Protein AF-A0A4Q1RHP2-F1 (afdb_monomer)

Radius of gyration: 22.69 Å; Cα contacts (8 Å, |Δi|>4): 56; chains: 1; bounding box: 50×19×57 Å

Solvent-accessible surface area (backbone atoms only — not comparable to full-atom values): 6072 Å² total; per-residue (Å²): 100,78,65,62,54,45,26,60,57,38,40,76,82,43,53,60,67,57,14,41,53,50,42,53,49,52,30,46,74,71,66,47,62,34,75,58,47,74,75,36,45,70,58,55,48,48,51,51,55,50,54,52,48,52,51,51,48,54,49,49,55,51,53,49,53,51,50,52,52,50,48,52,51,52,52,54,40,48,75,73,68,51,51,72,67,56,48,26,67,75,67,76,46,61,65,65,61,52,49,52,48,54,52,54,59,62,72,76,108

Organism: NCBI:txid2509240

Nearest PDB structures (foldseek):
  4zms-assembly1_B  TM=9.153E-01  e=8.165E-01  Streptococcus pneumoniae R6
  4ldz-assembly1_B  TM=9.371E-01  e=1.310E+00  Bacillus subtilis subsp. subtilis str. 168
  2zzg-assembly1_A  TM=3.433E-01  e=2.231E+00  Pyrococcus horikoshii
  2zzg-assembly2_B  TM=3.790E-01  e=8.192E+00  Pyrococcus horikoshii

Foldseek 3Di:
DQLVVQLVVVVVPDPSLVSNVVSLVVCCVVVHCVVVCVVCVVVSSVVSVVVVVVVVVVVVVVVVVVLVVLLVLLVVCVVVVDDLVRSCVVVVHDSVSSVVSVVVVVVVD

Secondary structure (DSSP, 8-state):
-HHHHHHHHHTTTS-HHHHHHHHHHHHHHTTSSHHHHHHHHHHHHHHHHHHHHHHHHHHHHHHHHHHHHHHHHHHHHHHTT--HHHHHHHHT--HHHHHHHHHHHHHT-

pLDDT: mean 86.55, std 6.86, range [53.62, 94.0]

Structure (mmCIF, N/CA/C/O backbone):
data_AF-A0A4Q1RHP2-F1
#
_entry.id   AF-A0A4Q1RHP2-F1
#
loop_
_atom_site.group_PDB
_atom_site.id
_atom_site.type_symbol
_atom_site.label_atom_id
_atom_site.label_alt_id
_atom_site.label_comp_id
_atom_site.label_asym_id
_atom_sit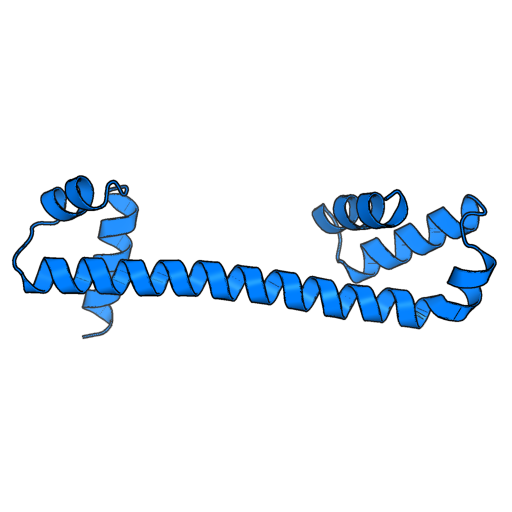e.label_entity_id
_atom_site.label_seq_id
_atom_site.pdbx_PDB_ins_code
_atom_site.Cartn_x
_atom_site.Cartn_y
_atom_site.Cartn_z
_atom_site.occupancy
_atom_site.B_iso_or_equiv
_atom_site.auth_seq_id
_atom_site.auth_comp_id
_atom_site.auth_asym_id
_atom_site.auth_atom_id
_atom_site.pdbx_PDB_model_num
ATOM 1 N N . MET A 1 1 ? -19.662 -3.835 5.621 1.00 60.66 1 MET A N 1
ATOM 2 C CA . MET A 1 1 ? -19.964 -4.257 7.016 1.00 60.66 1 MET A CA 1
ATOM 3 C C . MET A 1 1 ? -19.697 -3.029 7.874 1.00 60.66 1 MET A C 1
ATOM 5 O O . MET A 1 1 ? -18.587 -2.531 7.773 1.00 60.66 1 MET A O 1
ATOM 9 N N . ILE A 1 2 ? -20.656 -2.520 8.665 1.00 81.62 2 ILE A N 1
ATOM 10 C CA . ILE A 1 2 ? -20.576 -1.170 9.285 1.00 81.62 2 ILE A CA 1
ATOM 11 C C . ILE A 1 2 ? -19.223 -0.899 9.971 1.00 81.62 2 ILE A C 1
ATOM 13 O O . ILE A 1 2 ? -18.644 0.163 9.772 1.00 81.62 2 ILE A O 1
ATOM 17 N N . PHE A 1 3 ? -18.684 -1.878 10.704 1.00 85.06 3 PHE A N 1
ATOM 18 C CA . PHE A 1 3 ? -17.378 -1.767 11.359 1.00 85.06 3 PHE A CA 1
ATOM 19 C C . PHE A 1 3 ? -16.215 -1.654 10.355 1.00 85.06 3 PHE A C 1
ATOM 21 O O . PHE A 1 3 ? -15.455 -0.693 10.393 1.00 85.06 3 PHE A O 1
ATOM 28 N N . VAL A 1 4 ? -16.104 -2.601 9.416 1.00 84.25 4 VAL A N 1
ATOM 29 C CA . VAL A 1 4 ? -15.049 -2.622 8.381 1.00 84.25 4 VAL A CA 1
ATOM 30 C C . VAL A 1 4 ? -15.080 -1.346 7.537 1.00 84.25 4 VAL A C 1
ATOM 32 O O . VAL A 1 4 ? -14.036 -0.777 7.227 1.00 84.25 4 VAL A O 1
ATOM 35 N N . ASP A 1 5 ? -16.277 -0.874 7.187 1.00 88.62 5 ASP A N 1
ATOM 36 C CA . ASP A 1 5 ? -16.456 0.306 6.342 1.00 88.62 5 ASP A CA 1
ATOM 37 C C . ASP A 1 5 ? -16.031 1.588 7.086 1.00 88.62 5 ASP A C 1
ATOM 39 O O . ASP A 1 5 ? -15.402 2.463 6.485 1.00 88.62 5 ASP A O 1
ATOM 43 N N . LYS A 1 6 ? -16.306 1.683 8.398 1.00 91.06 6 LYS A N 1
ATOM 44 C CA . LYS A 1 6 ? -15.824 2.773 9.266 1.00 91.06 6 LYS A CA 1
ATOM 45 C C . LYS A 1 6 ? -14.297 2.737 9.419 1.00 91.06 6 LYS A C 1
ATOM 47 O O . LYS A 1 6 ? -13.657 3.761 9.186 1.00 91.06 6 LYS A O 1
ATOM 52 N N . VAL A 1 7 ? -13.705 1.568 9.697 1.00 89.8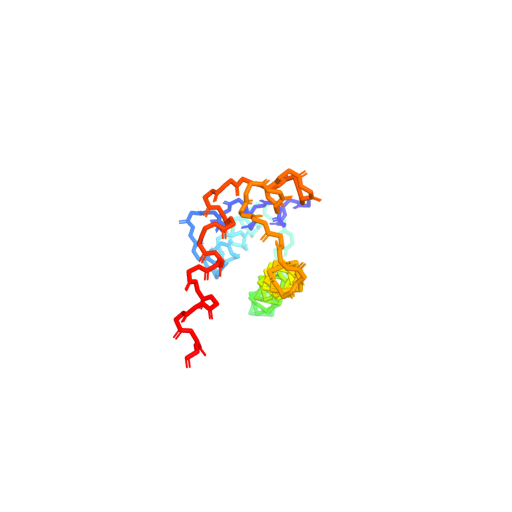8 7 VAL A N 1
ATOM 53 C CA . VAL A 1 7 ? -12.239 1.414 9.804 1.00 89.88 7 VAL A CA 1
ATOM 54 C C . VAL A 1 7 ? -11.548 1.845 8.512 1.00 89.88 7 VAL A C 1
ATOM 56 O O . VAL A 1 7 ? -10.618 2.645 8.564 1.00 89.88 7 VAL A O 1
ATOM 59 N N . ARG A 1 8 ? -12.036 1.385 7.351 1.00 87.56 8 ARG A N 1
ATOM 60 C CA . ARG A 1 8 ? -11.483 1.750 6.035 1.00 87.56 8 ARG A CA 1
ATOM 61 C C . ARG A 1 8 ? -11.589 3.236 5.727 1.00 87.56 8 ARG A C 1
ATOM 63 O O . ARG A 1 8 ? -10.702 3.781 5.081 1.00 87.56 8 ARG A O 1
ATOM 70 N N . ARG A 1 9 ? -12.684 3.881 6.144 1.00 91.62 9 ARG A N 1
ATOM 71 C CA . ARG A 1 9 ? -12.878 5.323 5.959 1.00 91.62 9 ARG A CA 1
ATOM 72 C C . ARG A 1 9 ? -11.911 6.115 6.831 1.00 91.62 9 ARG A C 1
ATOM 74 O O . ARG A 1 9 ? -11.251 7.014 6.329 1.00 91.62 9 ARG A O 1
ATOM 81 N N . TYR A 1 10 ? -11.812 5.778 8.114 1.00 94.00 10 TYR A N 1
ATOM 82 C CA . TYR A 1 10 ? -10.933 6.492 9.036 1.00 94.00 10 TYR A CA 1
ATOM 83 C C . TYR A 1 10 ? -9.453 6.254 8.719 1.00 94.00 10 TYR A C 1
ATOM 85 O O . TYR A 1 10 ? -8.665 7.187 8.809 1.00 94.00 10 TYR A O 1
ATOM 93 N N . SER A 1 11 ? -9.063 5.070 8.240 1.00 90.31 11 SER A N 1
ATOM 94 C CA . SER A 1 11 ? -7.668 4.798 7.864 1.00 90.31 11 SER A CA 1
ATOM 95 C C . SER A 1 11 ? -7.162 5.596 6.652 1.00 90.31 11 SER A C 1
ATOM 97 O O . SER A 1 11 ? -5.968 5.551 6.368 1.00 90.31 11 SER A O 1
ATOM 99 N N . GLN A 1 12 ? -8.033 6.329 5.941 1.00 89.31 12 GLN A N 1
ATOM 100 C CA . GLN A 1 12 ? -7.617 7.264 4.885 1.00 89.31 12 GLN A CA 1
ATOM 101 C C . GLN A 1 12 ? -6.996 8.554 5.444 1.00 89.31 12 GLN A C 1
ATOM 103 O O . GLN A 1 12 ? -6.199 9.190 4.763 1.00 89.31 12 GLN A O 1
ATOM 108 N N . GLU A 1 13 ? -7.370 8.952 6.664 1.00 91.38 13 GLU A N 1
ATOM 109 C CA . GLU A 1 13 ? -7.002 10.250 7.257 1.00 91.38 13 GLU A CA 1
ATOM 110 C C . GLU A 1 13 ? -6.161 10.112 8.536 1.00 91.38 13 GLU A C 1
ATOM 112 O O . GLU A 1 13 ? -5.480 11.053 8.938 1.00 91.38 13 GLU A O 1
ATOM 117 N N . GLN A 1 14 ? -6.194 8.945 9.183 1.00 91.81 14 GLN A N 1
ATOM 118 C CA . GLN A 1 14 ? -5.490 8.658 10.436 1.00 91.81 14 GLN A CA 1
ATOM 119 C C . GLN A 1 14 ? -4.835 7.274 10.402 1.00 91.81 14 GLN A C 1
ATOM 121 O O . GLN A 1 14 ? -5.045 6.485 9.478 1.00 91.81 14 GLN A O 1
ATOM 126 N N . THR A 1 15 ? -4.016 6.968 11.414 1.00 89.38 15 THR A N 1
ATOM 127 C CA . THR A 1 15 ? -3.374 5.653 11.506 1.00 89.38 15 THR A CA 1
ATOM 128 C C . THR A 1 15 ? -4.425 4.548 11.618 1.00 89.38 15 THR A C 1
ATOM 130 O O . THR A 1 15 ? -5.539 4.765 12.100 1.00 89.38 15 THR A O 1
ATOM 133 N N . LEU A 1 16 ? -4.080 3.337 11.177 1.00 88.50 16 LEU A N 1
ATOM 134 C CA . LEU A 1 16 ? -4.984 2.195 11.295 1.00 88.50 16 LEU A CA 1
ATOM 135 C C . LEU A 1 16 ? -5.345 1.902 12.758 1.00 88.50 16 LEU A C 1
ATOM 137 O O . LEU A 1 16 ? -6.489 1.567 13.049 1.00 88.50 16 LEU A O 1
ATOM 141 N N . GLU A 1 17 ? -4.391 2.057 13.675 1.00 89.25 17 GLU A N 1
ATOM 142 C CA . GLU A 1 17 ? -4.628 1.868 15.105 1.00 89.25 17 GLU A CA 1
ATOM 143 C C . GLU A 1 17 ? -5.672 2.865 15.626 1.00 89.25 17 GLU A C 1
ATOM 145 O O . GLU A 1 17 ? -6.651 2.457 16.257 1.00 89.25 17 GLU A O 1
ATOM 150 N N . ASP A 1 18 ? -5.542 4.144 15.262 1.00 93.06 18 ASP A N 1
ATOM 151 C CA . ASP A 1 18 ? -6.520 5.177 15.614 1.00 93.06 18 ASP A CA 1
ATOM 152 C C . ASP A 1 18 ? -7.877 4.923 14.944 1.00 93.06 18 ASP A C 1
ATOM 154 O O . ASP A 1 18 ? -8.928 5.114 15.556 1.00 93.06 18 ASP A O 1
ATOM 158 N N . ALA A 1 19 ? -7.888 4.475 13.683 1.00 93.38 19 ALA A N 1
ATOM 159 C CA . ALA A 1 19 ? -9.097 4.131 12.926 1.00 93.38 19 ALA A CA 1
ATOM 160 C C . ALA A 1 19 ? -9.889 3.001 13.579 1.00 93.38 19 ALA A C 1
ATOM 162 O O . ALA A 1 19 ? -11.110 3.108 13.750 1.00 93.38 19 ALA A O 1
ATOM 163 N N . VAL A 1 20 ? -9.200 1.941 13.995 1.00 91.88 20 VAL A N 1
ATOM 164 C CA . VAL A 1 20 ? -9.815 0.824 14.710 1.00 91.88 20 VAL A CA 1
ATOM 165 C C . VAL A 1 20 ? -10.256 1.270 16.101 1.00 91.88 20 VAL A C 1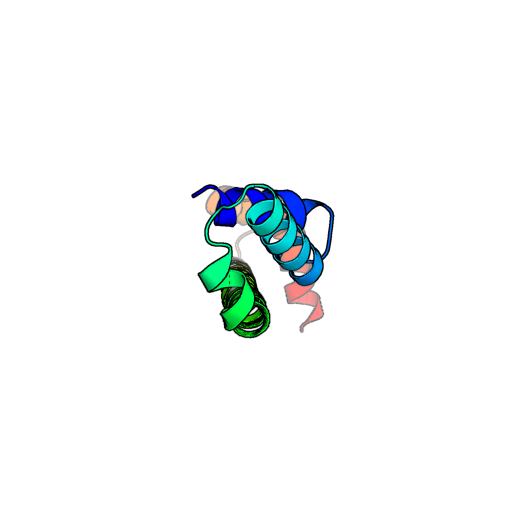
ATOM 167 O O . VAL A 1 20 ? -11.397 1.014 16.482 1.00 91.88 20 VAL A O 1
ATOM 170 N N . GLY A 1 21 ? 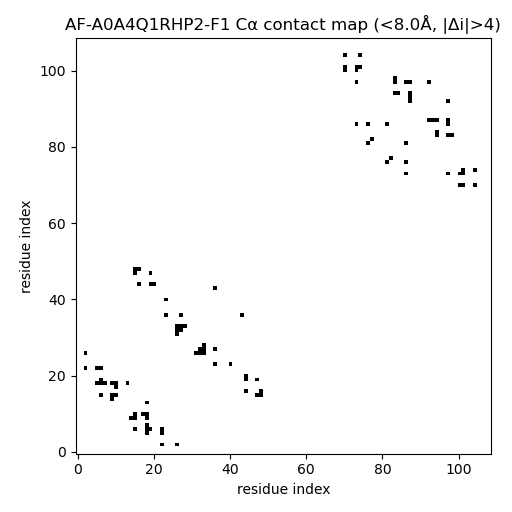-9.413 1.999 16.837 1.00 92.31 21 GLY A N 1
ATOM 171 C CA . GLY A 1 21 ? -9.735 2.514 18.169 1.00 92.31 21 GLY A CA 1
ATOM 172 C C . GLY A 1 21 ? -10.985 3.396 18.184 1.00 92.31 21 GLY A C 1
ATOM 173 O O . GLY A 1 21 ? -11.881 3.178 19.002 1.00 92.31 21 GLY A O 1
ATOM 174 N N . ARG A 1 22 ? -11.082 4.330 17.233 1.00 93.88 22 ARG A N 1
ATOM 175 C CA . ARG A 1 22 ? -12.253 5.194 17.042 1.00 93.88 22 ARG A CA 1
ATOM 176 C C . ARG A 1 22 ? -13.499 4.394 16.680 1.00 93.88 22 ARG A C 1
ATOM 178 O O . ARG A 1 22 ? -14.548 4.606 17.277 1.00 93.88 22 ARG A O 1
ATOM 185 N N . THR A 1 23 ? -13.388 3.448 15.747 1.00 92.94 23 THR A N 1
ATOM 186 C CA . THR A 1 23 ? -14.535 2.622 15.335 1.00 92.94 23 THR A CA 1
ATOM 187 C C . THR A 1 23 ? -15.064 1.782 16.497 1.00 92.94 23 THR A C 1
ATOM 189 O O . THR A 1 23 ? -16.274 1.691 16.686 1.00 92.94 23 THR A O 1
ATOM 192 N N . ILE A 1 24 ? -14.175 1.210 17.316 1.00 91.88 24 ILE A N 1
ATOM 193 C CA . ILE A 1 24 ? -14.557 0.472 18.527 1.00 91.88 24 ILE A CA 1
ATOM 194 C C . ILE A 1 24 ? -15.338 1.373 19.484 1.00 91.88 24 ILE A C 1
ATOM 196 O O . ILE A 1 24 ? -16.354 0.940 20.023 1.00 91.88 24 ILE A O 1
ATOM 200 N N . GLN A 1 25 ? -14.875 2.606 19.691 1.00 92.50 25 GLN A N 1
ATOM 201 C CA . GLN A 1 25 ? -15.539 3.545 20.585 1.00 92.50 25 GLN A CA 1
ATOM 202 C C . GLN A 1 25 ? -16.930 3.939 20.077 1.00 92.50 25 GLN A C 1
ATOM 204 O O . GLN A 1 25 ? -17.896 3.812 20.824 1.00 92.50 25 GLN A O 1
ATOM 209 N N . GLU A 1 26 ? -17.055 4.311 18.803 1.00 92.62 26 GLU A N 1
ATOM 210 C CA . GLU A 1 26 ? -18.352 4.641 18.200 1.00 92.62 26 GLU A CA 1
ATOM 211 C C . GLU A 1 26 ? -19.323 3.451 18.259 1.00 92.62 26 GLU A C 1
ATOM 213 O O . GLU A 1 26 ? -20.491 3.624 18.589 1.00 92.62 26 GLU A O 1
ATOM 218 N N . CYS A 1 27 ? -18.853 2.222 18.015 1.00 90.62 27 CYS A N 1
ATOM 219 C CA . CYS A 1 27 ? -19.701 1.035 18.140 1.00 90.62 27 CYS A CA 1
ATOM 220 C C . CYS A 1 27 ? -20.160 0.781 19.584 1.00 90.62 27 CYS A C 1
ATOM 222 O O . CYS A 1 27 ? -21.300 0.378 19.785 1.00 90.62 27 CYS A O 1
ATOM 224 N N . MET A 1 28 ? -19.318 1.041 20.591 1.00 87.69 28 MET A N 1
ATOM 225 C CA . MET A 1 28 ? -19.735 0.954 21.998 1.00 87.69 28 MET A CA 1
ATOM 226 C C . MET A 1 28 ? -20.771 2.024 22.367 1.00 87.69 28 MET A C 1
ATOM 228 O O . MET A 1 28 ? -21.668 1.747 23.159 1.00 87.69 28 MET A O 1
ATOM 232 N N . GLU A 1 29 ? -20.641 3.235 21.823 1.00 90.81 29 GLU A N 1
ATOM 233 C CA . GLU A 1 29 ? -21.576 4.347 22.049 1.00 90.81 29 GLU A CA 1
ATOM 234 C C . GLU A 1 29 ? -22.933 4.108 21.365 1.00 90.81 29 GLU A C 1
ATOM 236 O O . GLU A 1 29 ? -23.973 4.463 21.914 1.00 90.81 29 GLU A O 1
ATOM 241 N N . GLU A 1 30 ? -22.932 3.447 20.204 1.00 89.88 30 GLU A N 1
ATOM 242 C CA . GLU A 1 30 ? -24.128 3.049 19.441 1.00 89.88 30 GLU A CA 1
ATOM 243 C C . GLU A 1 30 ? -24.802 1.761 19.976 1.00 89.88 30 GLU A C 1
ATOM 245 O O . GLU A 1 30 ? -25.771 1.279 19.393 1.00 89.88 30 GLU A O 1
ATOM 250 N N . ASP A 1 31 ? -24.290 1.192 21.070 1.00 86.75 31 ASP A N 1
ATOM 251 C CA . ASP A 1 31 ? -24.652 -0.117 21.634 1.00 86.75 31 ASP A CA 1
ATOM 252 C C . ASP A 1 31 ? -24.557 -1.304 20.646 1.00 86.75 31 ASP A C 1
ATOM 254 O O . ASP A 1 31 ? -25.290 -2.295 20.705 1.00 86.75 31 ASP A O 1
ATOM 258 N N . VAL A 1 32 ? -23.615 -1.220 19.705 1.00 83.69 32 VAL A N 1
ATOM 259 C CA . VAL A 1 32 ? -23.345 -2.238 18.688 1.00 83.69 32 VAL A CA 1
ATOM 260 C C . VAL A 1 32 ? -22.163 -3.094 19.127 1.00 83.69 32 VAL A C 1
ATOM 262 O O . VAL A 1 32 ? -21.023 -2.641 19.191 1.00 83.69 32 VAL A O 1
ATOM 265 N N . MET A 1 33 ? -22.414 -4.382 19.381 1.00 82.19 33 MET A N 1
ATOM 266 C CA . MET A 1 33 ? -21.380 -5.350 19.787 1.00 82.19 33 MET A CA 1
ATOM 267 C C . MET A 1 33 ? -20.636 -4.958 21.081 1.00 82.19 33 MET A C 1
ATOM 269 O O . MET A 1 33 ? -19.534 -5.449 21.333 1.00 82.19 33 MET A O 1
ATOM 273 N N . THR A 1 34 ? -21.235 -4.113 21.924 1.00 84.56 34 THR A N 1
ATOM 274 C CA . THR A 1 34 ? -20.624 -3.521 23.124 1.00 84.56 34 THR A CA 1
ATOM 275 C C . THR A 1 34 ? -19.964 -4.551 24.036 1.00 84.56 34 THR A C 1
ATOM 277 O O . THR A 1 34 ? -18.795 -4.407 24.395 1.00 84.56 34 THR A O 1
ATOM 280 N N . ASP A 1 35 ? -20.678 -5.621 24.392 1.00 88.50 35 ASP A N 1
ATOM 281 C CA . ASP A 1 35 ? -20.161 -6.653 25.299 1.00 88.50 35 ASP A CA 1
ATOM 282 C C . ASP A 1 35 ? -18.992 -7.438 24.699 1.00 88.50 35 ASP A C 1
ATOM 284 O O . ASP A 1 35 ? -18.044 -7.791 25.406 1.00 88.50 35 ASP A O 1
ATOM 288 N N . PHE A 1 36 ? -19.032 -7.680 23.387 1.00 88.12 36 PHE A N 1
ATOM 289 C CA . PHE A 1 36 ? -17.942 -8.322 22.662 1.00 88.12 36 PHE A CA 1
ATOM 290 C C . PHE A 1 36 ? -16.712 -7.410 22.615 1.00 88.12 36 PHE A C 1
ATOM 292 O O . PHE A 1 36 ? -15.611 -7.842 22.959 1.00 88.12 36 PHE A O 1
ATOM 299 N N . LEU A 1 37 ? -16.896 -6.142 22.246 1.00 87.38 37 LEU A N 1
ATOM 300 C CA . LEU A 1 37 ? -15.811 -5.173 22.111 1.00 87.38 37 LEU A CA 1
ATOM 301 C C . LEU A 1 37 ? -15.174 -4.833 23.463 1.00 87.38 37 LEU A C 1
ATOM 303 O O . LEU A 1 37 ? -13.958 -4.676 23.536 1.00 87.38 37 LEU A O 1
ATOM 307 N N . LYS A 1 38 ? -15.950 -4.787 24.553 1.00 87.12 38 LYS A N 1
ATOM 308 C CA . LYS A 1 38 ? -15.419 -4.569 25.911 1.00 87.12 38 LYS A CA 1
ATOM 309 C C . LYS A 1 38 ? -14.444 -5.665 26.331 1.00 87.12 38 LYS A C 1
ATOM 311 O O . LYS A 1 38 ? -13.447 -5.375 26.982 1.00 87.12 38 LYS A O 1
ATOM 316 N N . ARG A 1 39 ? -14.728 -6.915 25.958 1.00 91.00 39 ARG A N 1
ATOM 317 C CA . ARG A 1 39 ? -13.904 -8.079 26.320 1.00 91.00 39 ARG A CA 1
ATOM 318 C C . ARG A 1 39 ? -12.730 -8.286 25.368 1.00 91.00 39 ARG A C 1
ATOM 320 O O . ARG A 1 39 ? -11.679 -8.735 25.806 1.00 91.00 39 ARG A O 1
ATOM 327 N N . ASN A 1 40 ? -12.904 -7.942 24.092 1.00 89.19 40 ASN A N 1
ATOM 328 C CA . ASN A 1 40 ? -11.969 -8.308 23.026 1.00 89.19 40 ASN A CA 1
ATOM 329 C C . ASN A 1 40 ? -11.270 -7.112 22.362 1.00 89.19 40 ASN A C 1
ATOM 331 O O . ASN A 1 40 ? -10.637 -7.298 21.330 1.00 89.19 40 ASN A O 1
ATOM 335 N N . ARG A 1 41 ? -11.343 -5.892 22.919 1.00 87.19 41 ARG A N 1
ATOM 336 C CA . ARG A 1 41 ? -10.761 -4.676 22.308 1.00 87.19 41 ARG A CA 1
ATOM 337 C C . ARG A 1 41 ? -9.320 -4.868 21.834 1.00 87.19 41 ARG A C 1
ATOM 339 O O . ARG A 1 41 ? -9.017 -4.542 20.693 1.00 87.1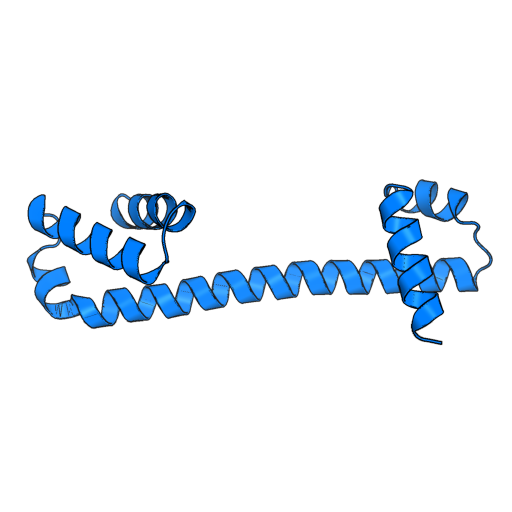9 41 ARG A O 1
ATOM 346 N N . ALA A 1 42 ? -8.450 -5.380 22.704 1.00 87.69 42 ALA A N 1
ATOM 347 C CA . ALA A 1 42 ? -7.037 -5.571 22.378 1.00 87.69 42 ALA A CA 1
ATOM 348 C C . ALA A 1 42 ? -6.846 -6.562 21.220 1.00 87.69 42 ALA A C 1
ATOM 350 O O . ALA A 1 42 ? -6.039 -6.314 20.330 1.00 87.69 42 ALA A O 1
ATOM 351 N N . GLU A 1 43 ? -7.631 -7.641 21.202 1.00 89.00 43 GLU A N 1
ATOM 352 C CA . GLU A 1 43 ? -7.573 -8.649 20.144 1.00 89.00 43 GLU A CA 1
ATOM 353 C C . GLU A 1 43 ? -8.098 -8.099 18.815 1.00 89.00 43 GLU A C 1
ATOM 355 O O . GLU A 1 43 ? -7.473 -8.305 17.783 1.00 89.00 43 GLU A O 1
ATOM 360 N N . VAL A 1 44 ? -9.185 -7.321 18.837 1.00 86.50 44 VAL A N 1
ATOM 361 C CA . VAL A 1 44 ? -9.733 -6.665 17.638 1.00 86.50 44 VAL A CA 1
ATOM 362 C C . VAL A 1 44 ? -8.724 -5.674 17.054 1.00 86.50 44 VAL A C 1
ATOM 364 O O . VAL A 1 44 ? -8.484 -5.694 15.851 1.00 86.50 44 VAL A O 1
ATOM 367 N N . VAL A 1 45 ? -8.093 -4.839 17.887 1.00 86.88 45 VAL A N 1
ATOM 368 C CA . VAL A 1 45 ? -7.046 -3.905 17.433 1.00 86.88 45 VAL A CA 1
ATOM 369 C C . VAL A 1 45 ? -5.871 -4.666 16.822 1.00 86.88 45 VAL A C 1
ATOM 371 O O . VAL A 1 45 ? -5.462 -4.367 15.702 1.00 86.88 45 VAL A O 1
ATOM 374 N N . LYS A 1 46 ? -5.363 -5.684 17.521 1.00 87.94 46 LYS A N 1
ATOM 375 C CA . LYS A 1 46 ? -4.237 -6.498 17.058 1.00 87.94 46 LYS A CA 1
ATOM 376 C C . LYS A 1 46 ? -4.542 -7.207 15.738 1.00 87.94 46 LYS A C 1
ATOM 378 O O . LYS A 1 46 ? -3.731 -7.135 14.822 1.00 87.94 46 LYS A O 1
ATOM 383 N N . MET A 1 47 ? -5.703 -7.852 15.639 1.00 87.94 47 MET A N 1
ATOM 384 C CA . MET A 1 47 ? -6.153 -8.554 14.437 1.00 87.94 47 MET A CA 1
ATOM 385 C C . MET A 1 47 ? -6.149 -7.616 13.229 1.00 87.94 47 MET A C 1
ATOM 387 O O . MET A 1 47 ? -5.527 -7.936 12.223 1.00 87.94 47 MET A O 1
ATOM 391 N N . TYR A 1 48 ? -6.750 -6.428 13.346 1.00 84.75 48 TYR A N 1
ATOM 392 C CA . TYR A 1 48 ? -6.766 -5.465 12.241 1.00 84.75 48 TYR A CA 1
ATOM 393 C C . TYR A 1 48 ? -5.371 -4.951 11.881 1.00 84.75 48 TYR A C 1
ATOM 395 O O . TYR A 1 48 ? -5.068 -4.828 10.697 1.00 84.75 48 TYR A O 1
ATOM 403 N N . LEU A 1 49 ? -4.512 -4.668 12.867 1.00 84.81 49 LEU A N 1
ATOM 404 C CA . LEU A 1 49 ? -3.136 -4.235 12.598 1.00 84.81 49 LEU A CA 1
ATOM 405 C C . LEU A 1 49 ? -2.345 -5.300 11.830 1.00 84.81 49 LEU A C 1
ATOM 407 O O . LEU A 1 49 ? -1.607 -4.961 10.906 1.00 84.81 49 LEU A O 1
ATOM 411 N N . SER A 1 50 ? -2.525 -6.574 12.180 1.00 84.25 50 SER A N 1
ATOM 412 C CA . SER A 1 50 ? -1.906 -7.695 11.474 1.00 84.25 50 SER A CA 1
ATOM 413 C C . SER A 1 50 ? -2.487 -7.880 10.071 1.00 84.25 50 SER A C 1
ATOM 415 O O . SER A 1 50 ? -1.740 -7.830 9.099 1.00 84.25 50 SER A O 1
ATOM 417 N N . GLU A 1 51 ? -3.807 -8.023 9.941 1.00 81.19 51 GLU A N 1
ATOM 418 C CA . GLU A 1 51 ? -4.465 -8.308 8.657 1.00 81.19 51 GLU A CA 1
ATOM 419 C C . GLU A 1 51 ? -4.246 -7.198 7.625 1.00 81.19 51 GLU A C 1
ATOM 421 O O . GLU A 1 51 ? -3.949 -7.472 6.461 1.00 81.19 51 GLU A O 1
ATOM 426 N N . TYR A 1 52 ? -4.350 -5.937 8.042 1.00 77.25 52 TYR A N 1
ATOM 427 C CA . TYR A 1 52 ? -4.142 -4.800 7.148 1.00 77.25 52 TYR A CA 1
ATOM 428 C C . TYR A 1 52 ? -2.660 -4.612 6.805 1.00 77.25 52 TYR A C 1
ATOM 430 O O . TYR A 1 52 ? -2.328 -4.206 5.692 1.00 77.25 52 TYR A O 1
ATOM 438 N N . GLY A 1 53 ? -1.755 -4.925 7.740 1.00 78.12 53 GLY A N 1
ATOM 439 C CA . GLY A 1 53 ? -0.320 -4.978 7.467 1.00 78.12 53 GLY A CA 1
ATOM 440 C C . GLY A 1 53 ? 0.008 -6.021 6.399 1.00 78.12 53 GLY A C 1
ATOM 441 O O . GLY A 1 53 ? 0.704 -5.717 5.433 1.00 78.12 53 GLY A O 1
ATOM 442 N N . GLU A 1 54 ? -0.559 -7.221 6.516 1.00 78.31 54 GLU A N 1
ATOM 443 C CA . GLU A 1 54 ? -0.421 -8.294 5.525 1.00 78.31 54 GLU A CA 1
ATOM 444 C C . GLU A 1 54 ? -1.077 -7.953 4.180 1.00 78.31 54 GLU A C 1
ATOM 446 O O . GLU A 1 54 ? -0.559 -8.311 3.124 1.00 78.31 54 GLU A O 1
ATOM 451 N N . GLU A 1 55 ? -2.232 -7.286 4.174 1.00 78.69 55 GLU A N 1
ATOM 452 C CA . GLU A 1 55 ? -2.866 -6.807 2.941 1.00 78.69 55 GLU A CA 1
ATOM 453 C C . GLU A 1 55 ? -1.980 -5.781 2.225 1.00 78.69 55 GLU A C 1
ATOM 455 O O . GLU A 1 55 ? -1.742 -5.922 1.023 1.00 78.69 55 GLU A O 1
ATOM 460 N N . ARG A 1 56 ? -1.410 -4.829 2.972 1.00 76.12 56 ARG A N 1
ATOM 461 C CA . ARG A 1 56 ? -0.477 -3.830 2.439 1.00 76.12 56 ARG A CA 1
ATOM 462 C C . ARG A 1 56 ? 0.816 -4.459 1.926 1.00 76.12 56 ARG A C 1
ATOM 464 O O . ARG A 1 56 ? 1.284 -4.079 0.858 1.00 76.12 56 ARG A O 1
ATOM 471 N N . GLN A 1 57 ? 1.365 -5.440 2.643 1.00 72.50 57 GLN A N 1
ATOM 472 C CA . GLN A 1 57 ? 2.541 -6.182 2.186 1.00 72.50 57 GLN A CA 1
ATOM 473 C C . GLN A 1 57 ? 2.236 -6.941 0.889 1.00 72.50 57 GLN A C 1
ATOM 475 O O . GLN A 1 57 ? 2.981 -6.828 -0.072 1.00 72.50 57 GLN A O 1
ATOM 480 N N . ARG A 1 58 ? 1.090 -7.628 0.802 1.00 78.44 58 ARG A N 1
ATOM 481 C CA . ARG A 1 58 ? 0.670 -8.322 -0.429 1.00 78.44 58 ARG A CA 1
ATOM 482 C C . ARG A 1 58 ? 0.421 -7.381 -1.603 1.00 78.44 58 ARG A C 1
ATOM 484 O O . ARG A 1 58 ? 0.500 -7.805 -2.752 1.00 78.44 58 ARG A O 1
ATOM 491 N N . GLU A 1 59 ? -0.002 -6.147 -1.355 1.00 78.31 59 GLU A N 1
ATOM 492 C CA . GLU A 1 59 ? -0.107 -5.127 -2.399 1.00 78.31 59 GLU A CA 1
ATOM 493 C C 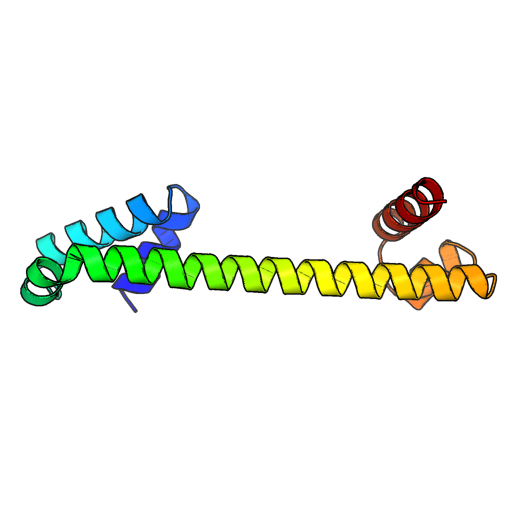. GLU A 1 59 ? 1.280 -4.684 -2.867 1.00 78.31 59 GLU A C 1
ATOM 495 O O . GLU A 1 59 ? 1.532 -4.696 -4.069 1.00 78.31 59 GLU A O 1
ATOM 500 N N . PHE A 1 60 ? 2.193 -4.414 -1.931 1.00 74.25 60 PHE A N 1
ATOM 501 C CA . PHE A 1 60 ? 3.584 -4.089 -2.240 1.00 74.25 60 PHE A CA 1
ATOM 502 C C . PHE A 1 60 ? 4.264 -5.198 -3.052 1.00 74.25 60 PHE A C 1
ATOM 504 O O . PHE A 1 60 ? 4.754 -4.924 -4.141 1.00 74.25 60 PHE A O 1
ATOM 511 N N . ASP A 1 61 ? 4.187 -6.452 -2.600 1.00 79.75 61 ASP A N 1
ATOM 512 C CA . ASP A 1 61 ? 4.771 -7.608 -3.294 1.00 79.75 61 ASP A CA 1
ATOM 513 C C . ASP A 1 61 ? 4.184 -7.780 -4.710 1.00 79.75 61 ASP A C 1
ATOM 515 O O . ASP A 1 61 ? 4.871 -8.193 -5.646 1.00 79.75 61 ASP A O 1
ATOM 519 N N . ARG A 1 62 ? 2.892 -7.462 -4.895 1.00 82.31 62 ARG A N 1
ATOM 520 C CA . ARG A 1 62 ? 2.235 -7.514 -6.212 1.00 82.31 62 ARG A CA 1
ATOM 521 C C . ARG A 1 62 ? 2.734 -6.417 -7.144 1.00 82.31 62 ARG A C 1
ATOM 523 O O . ARG A 1 62 ? 2.938 -6.697 -8.324 1.00 82.31 62 ARG A O 1
ATOM 530 N N . GLU A 1 63 ? 2.890 -5.194 -6.652 1.00 81.31 63 GLU A N 1
ATOM 531 C CA . GLU A 1 63 ? 3.412 -4.082 -7.450 1.00 81.31 63 GLU A CA 1
ATOM 532 C C . GLU A 1 63 ? 4.903 -4.265 -7.759 1.00 81.31 63 GLU A C 1
ATOM 534 O O . GLU A 1 63 ? 5.310 -4.102 -8.910 1.00 81.31 63 GLU A O 1
ATOM 539 N N . GLU A 1 64 ? 5.698 -4.716 -6.787 1.00 80.31 64 GLU A N 1
ATOM 540 C CA . GLU A 1 64 ? 7.111 -5.054 -6.977 1.00 80.31 64 GLU A CA 1
ATOM 541 C C . GLU A 1 64 ? 7.272 -6.170 -8.018 1.00 80.31 64 GLU A C 1
ATOM 543 O O . GLU A 1 64 ? 7.994 -5.998 -8.999 1.00 80.31 64 GLU A O 1
ATOM 548 N N . GLY A 1 65 ? 6.505 -7.261 -7.912 1.00 84.12 65 GLY A N 1
ATOM 549 C CA . GLY A 1 65 ? 6.541 -8.345 -8.898 1.00 84.12 65 GLY A CA 1
ATOM 550 C C . GLY A 1 65 ? 6.128 -7.913 -10.313 1.00 84.12 65 GLY A C 1
ATOM 551 O O . GLY A 1 65 ? 6.674 -8.411 -11.302 1.00 84.12 65 GLY A O 1
ATOM 552 N N . LYS A 1 66 ? 5.195 -6.957 -10.450 1.00 85.19 66 LYS A N 1
ATOM 553 C CA . LYS A 1 66 ? 4.870 -6.351 -11.756 1.00 85.19 66 LYS A CA 1
ATOM 554 C C . LYS A 1 66 ? 6.042 -5.537 -12.298 1.00 85.19 66 LYS A C 1
ATOM 556 O O . LYS A 1 66 ? 6.341 -5.640 -13.490 1.00 85.19 66 LYS A O 1
ATOM 561 N N . MET A 1 67 ? 6.691 -4.742 -11.448 1.00 83.06 67 MET A N 1
ATOM 562 C CA . MET A 1 67 ? 7.856 -3.944 -11.828 1.00 83.06 67 MET A CA 1
ATOM 563 C C . MET A 1 67 ? 9.030 -4.826 -12.259 1.00 83.06 67 MET A C 1
ATOM 565 O O . MET A 1 67 ? 9.606 -4.582 -13.319 1.00 83.06 67 MET A O 1
ATOM 569 N N . GLU A 1 68 ? 9.338 -5.885 -11.510 1.00 86.75 68 GLU A N 1
ATOM 570 C CA . GLU A 1 68 ? 10.396 -6.840 -11.858 1.00 86.75 68 GLU A CA 1
ATOM 571 C C . GLU A 1 68 ? 10.136 -7.514 -13.211 1.00 86.75 68 GLU A C 1
ATOM 573 O O . GLU A 1 68 ? 11.029 -7.594 -14.061 1.00 86.75 68 GLU A O 1
ATOM 578 N N . LEU A 1 69 ? 8.898 -7.964 -13.449 1.00 88.75 69 LEU A N 1
ATOM 579 C CA . LEU A 1 69 ? 8.512 -8.563 -14.726 1.00 88.75 69 LEU A CA 1
ATOM 580 C C . LEU A 1 69 ? 8.691 -7.572 -15.881 1.00 88.75 69 LEU A C 1
ATOM 582 O O . LEU A 1 69 ? 9.203 -7.932 -16.947 1.00 88.75 69 LEU A O 1
ATOM 586 N N . LEU A 1 70 ? 8.278 -6.322 -15.675 1.00 89.50 70 LEU A N 1
ATOM 587 C CA . LEU A 1 70 ? 8.391 -5.278 -16.682 1.00 89.50 70 LEU A CA 1
ATOM 588 C C . LEU A 1 70 ? 9.858 -4.948 -16.996 1.00 89.50 70 LEU A C 1
ATOM 590 O O . LEU A 1 70 ? 10.240 -4.878 -18.169 1.00 89.50 70 LEU A O 1
ATOM 594 N N . GLU A 1 71 ? 10.699 -4.827 -15.970 1.00 90.19 71 GLU A N 1
ATOM 595 C CA . GLU A 1 71 ? 12.143 -4.650 -16.120 1.00 90.19 71 GLU A CA 1
ATOM 596 C C . GLU A 1 71 ? 12.767 -5.803 -16.916 1.00 90.19 71 GLU A C 1
ATOM 598 O O . GLU A 1 71 ? 13.547 -5.579 -17.851 1.00 90.19 71 GLU A O 1
ATOM 603 N N . GLU A 1 72 ? 12.399 -7.048 -16.606 1.00 91.44 72 GLU A N 1
ATOM 604 C CA . GLU A 1 72 ? 12.918 -8.223 -17.300 1.00 91.44 72 GLU A CA 1
ATOM 605 C C . GLU A 1 72 ? 12.519 -8.235 -18.787 1.00 91.44 72 GLU A C 1
ATOM 607 O O . GLU A 1 72 ? 13.348 -8.540 -19.657 1.00 91.44 72 GLU A O 1
ATOM 612 N N . LEU A 1 73 ? 11.275 -7.866 -19.105 1.00 91.50 73 LEU A N 1
ATOM 613 C CA . LEU A 1 73 ? 10.778 -7.763 -20.480 1.00 91.50 73 LEU A CA 1
ATOM 614 C C . LEU A 1 73 ? 11.516 -6.683 -21.276 1.00 91.50 73 LEU A C 1
ATOM 616 O O . LEU A 1 73 ? 11.973 -6.954 -22.395 1.00 91.50 73 LEU A O 1
ATOM 620 N N . ILE A 1 74 ? 11.687 -5.493 -20.696 1.00 91.00 74 ILE A N 1
ATOM 621 C CA . ILE A 1 74 ? 12.432 -4.387 -21.312 1.00 91.00 74 ILE A CA 1
ATOM 622 C C . ILE A 1 74 ? 13.887 -4.807 -21.533 1.00 91.00 74 ILE A C 1
ATOM 624 O O . ILE A 1 74 ? 14.404 -4.697 -22.649 1.00 91.00 74 ILE A O 1
ATOM 628 N N . ARG A 1 75 ? 14.534 -5.409 -20.529 1.00 90.38 75 ARG A N 1
ATOM 629 C CA . ARG A 1 75 ? 15.904 -5.934 -20.637 1.00 90.38 75 ARG A CA 1
ATOM 630 C C . ARG A 1 75 ? 16.030 -6.985 -21.746 1.00 90.38 75 ARG A C 1
ATOM 632 O O . ARG A 1 75 ? 16.998 -6.951 -22.510 1.00 90.38 75 ARG A O 1
ATOM 639 N N . LYS A 1 76 ? 15.076 -7.914 -21.871 1.00 92.12 76 LYS A N 1
ATOM 640 C CA . LYS A 1 76 ? 15.050 -8.927 -22.946 1.00 92.12 76 LYS A CA 1
ATOM 641 C C . LYS A 1 76 ? 14.893 -8.287 -24.328 1.00 92.12 76 LYS A C 1
ATOM 643 O O . LYS A 1 76 ? 15.574 -8.717 -25.258 1.00 92.12 76 LYS A O 1
ATOM 648 N N . LYS A 1 77 ? 14.032 -7.276 -24.482 1.00 91.62 77 LYS A N 1
ATOM 649 C CA . LYS A 1 77 ? 13.833 -6.560 -25.756 1.00 91.62 77 LYS A CA 1
ATOM 650 C C . LYS A 1 77 ? 15.056 -5.729 -26.148 1.00 91.62 77 LYS A C 1
ATOM 652 O O . LYS A 1 77 ? 15.503 -5.837 -27.288 1.00 91.62 77 LYS A O 1
ATOM 657 N N . LEU A 1 78 ? 15.676 -5.023 -25.204 1.00 89.44 78 LEU A N 1
ATOM 658 C CA . LEU A 1 78 ? 16.938 -4.310 -25.435 1.00 89.44 78 LEU A CA 1
ATOM 659 C C . LEU A 1 78 ? 18.060 -5.256 -25.880 1.00 89.44 78 LEU A C 1
ATOM 661 O O . LEU A 1 78 ? 18.757 -4.973 -26.850 1.00 89.44 78 LEU A O 1
ATOM 665 N N . LYS A 1 79 ? 18.201 -6.427 -25.239 1.00 90.25 79 LYS A N 1
ATOM 666 C CA . LYS A 1 79 ? 19.171 -7.459 -25.661 1.00 90.25 79 LYS A CA 1
ATOM 667 C C . LYS A 1 79 ? 18.920 -7.977 -27.081 1.00 90.25 79 LYS A C 1
ATOM 669 O O . LYS A 1 79 ? 19.859 -8.413 -27.736 1.00 90.25 79 LYS A O 1
ATOM 674 N N . LYS A 1 80 ? 17.671 -7.941 -27.551 1.00 92.69 80 LYS A N 1
ATOM 675 C CA . LYS A 1 80 ? 17.287 -8.295 -28.926 1.00 92.69 80 LYS A CA 1
ATOM 676 C C . LYS A 1 80 ? 17.455 -7.133 -29.920 1.00 92.69 80 LYS A C 1
ATOM 678 O O . LYS A 1 80 ? 17.156 -7.325 -31.093 1.00 92.69 80 LYS A O 1
ATOM 683 N N . GLY A 1 81 ? 17.915 -5.962 -29.473 1.00 90.94 81 GLY A N 1
ATOM 684 C CA . GLY A 1 81 ? 18.178 -4.794 -30.320 1.00 90.94 81 GLY A CA 1
ATOM 685 C C . GLY A 1 81 ? 16.966 -3.900 -30.595 1.00 90.94 81 GLY A C 1
ATOM 686 O O . GLY A 1 81 ? 17.005 -3.118 -31.539 1.00 90.94 81 GLY A O 1
ATOM 687 N N . TYR A 1 82 ? 15.888 -4.013 -29.813 1.00 90.94 82 TYR A N 1
ATOM 688 C CA . TYR A 1 82 ? 14.711 -3.150 -29.970 1.00 90.94 82 TYR A CA 1
ATOM 689 C C . TYR A 1 82 ? 15.027 -1.723 -29.503 1.00 90.94 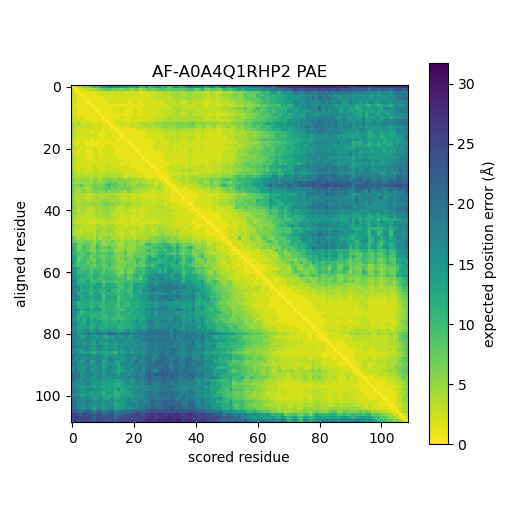82 TYR A C 1
ATOM 691 O O . TYR A 1 82 ? 15.672 -1.546 -28.467 1.00 90.94 82 TYR A O 1
ATOM 699 N N . SER A 1 83 ? 14.546 -0.717 -30.243 1.00 90.81 83 SER A N 1
ATOM 700 C CA . SER A 1 83 ? 14.624 0.687 -29.823 1.00 90.81 83 SER A CA 1
ATOM 701 C C . SER A 1 83 ? 13.594 0.999 -28.733 1.00 90.81 83 SER A C 1
ATOM 703 O O . SER A 1 83 ? 12.648 0.235 -28.520 1.00 90.81 83 SER A O 1
ATOM 705 N N . LYS A 1 84 ? 13.759 2.136 -28.047 1.00 88.75 84 LYS A N 1
ATOM 706 C CA . LYS A 1 84 ? 12.823 2.596 -27.011 1.00 88.75 84 LYS A CA 1
ATOM 707 C C . LYS A 1 84 ? 11.401 2.718 -27.564 1.00 88.75 84 LYS A C 1
ATOM 709 O O . LYS A 1 84 ? 10.468 2.235 -26.934 1.00 88.75 84 LYS A O 1
ATOM 714 N N . GLU A 1 85 ? 11.253 3.281 -28.759 1.00 90.75 85 GLU A N 1
ATOM 715 C CA . GLU A 1 85 ? 9.963 3.492 -29.426 1.00 90.75 85 GLU A CA 1
ATOM 716 C C . GLU A 1 85 ? 9.274 2.154 -29.718 1.00 90.75 85 GLU A C 1
ATOM 718 O O . GLU A 1 85 ? 8.103 1.973 -29.407 1.00 90.75 85 GLU A O 1
ATOM 723 N N . MET A 1 86 ? 10.024 1.159 -30.206 1.00 89.88 86 MET A N 1
ATOM 724 C CA . MET A 1 86 ? 9.476 -0.183 -30.425 1.00 89.88 86 MET A CA 1
ATOM 725 C C . MET A 1 86 ? 9.081 -0.876 -29.117 1.00 89.88 86 MET A C 1
ATOM 727 O O . MET A 1 86 ? 8.167 -1.699 -29.104 1.00 89.88 86 MET A O 1
ATOM 731 N N . ILE A 1 87 ? 9.782 -0.605 -28.013 1.00 91.31 87 ILE A N 1
ATOM 732 C CA . ILE A 1 87 ? 9.443 -1.154 -26.694 1.00 91.31 87 ILE A CA 1
ATOM 733 C C . ILE A 1 87 ? 8.142 -0.530 -26.180 1.00 91.31 87 ILE A C 1
ATOM 735 O O . ILE A 1 87 ? 7.274 -1.289 -25.759 1.00 91.31 87 ILE A O 1
ATOM 739 N N . VAL A 1 88 ? 7.998 0.795 -26.282 1.00 93.12 88 VAL A N 1
ATOM 740 C CA . VAL A 1 88 ? 6.771 1.547 -25.959 1.00 93.12 88 VAL A CA 1
ATOM 741 C C . VAL A 1 88 ? 5.579 0.980 -26.728 1.00 93.12 88 VAL A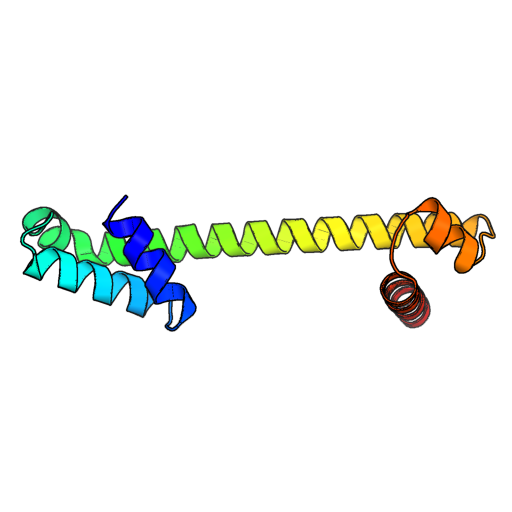 C 1
ATOM 743 O O . VAL A 1 88 ? 4.620 0.524 -26.109 1.00 93.12 88 VAL A O 1
ATOM 746 N N . ASP A 1 89 ? 5.689 0.881 -28.055 1.00 90.88 89 ASP A N 1
ATOM 747 C CA . ASP A 1 89 ? 4.608 0.366 -28.903 1.00 90.88 89 ASP A CA 1
ATOM 748 C C . ASP A 1 89 ? 4.288 -1.105 -28.609 1.00 90.88 89 ASP A C 1
ATOM 750 O O . ASP A 1 89 ? 3.133 -1.510 -28.574 1.00 90.88 89 ASP A O 1
ATOM 754 N N . SER A 1 90 ? 5.311 -1.938 -28.395 1.00 89.50 90 SER A N 1
ATOM 755 C CA . SER A 1 90 ? 5.113 -3.385 -28.238 1.00 89.50 90 SER A CA 1
ATOM 756 C C . SER A 1 90 ? 4.681 -3.832 -26.845 1.00 89.50 90 SER A C 1
ATOM 758 O O . SER A 1 90 ? 4.240 -4.973 -26.701 1.00 89.50 90 SER A O 1
ATOM 760 N N . LEU A 1 91 ? 4.893 -3.003 -25.824 1.00 88.88 91 LEU A N 1
ATOM 761 C CA . LEU A 1 91 ? 4.413 -3.255 -24.468 1.00 88.88 91 LEU A CA 1
ATOM 762 C C . LEU A 1 91 ? 3.158 -2.437 -24.142 1.00 88.88 91 LEU A C 1
ATOM 764 O O . LEU A 1 91 ? 2.534 -2.732 -23.132 1.00 88.88 91 LEU A O 1
ATOM 768 N N . GLU A 1 92 ? 2.786 -1.471 -24.993 1.00 90.19 92 GLU A N 1
ATOM 769 C CA . GLU A 1 92 ? 1.678 -0.527 -24.782 1.00 90.19 92 GLU A CA 1
ATOM 770 C C . GLU A 1 92 ? 1.810 0.248 -23.458 1.00 90.19 92 GLU A C 1
ATOM 772 O O . GLU A 1 92 ? 0.838 0.489 -22.744 1.00 90.19 92 GLU A O 1
ATOM 777 N N . ILE A 1 93 ? 3.045 0.626 -23.115 1.00 87.81 93 ILE A N 1
ATOM 778 C CA . ILE A 1 93 ? 3.391 1.340 -21.877 1.00 87.81 93 ILE A CA 1
ATOM 779 C C . ILE A 1 93 ? 3.909 2.724 -22.239 1.00 87.81 93 ILE A C 1
ATOM 781 O O . ILE A 1 93 ? 4.512 2.913 -23.294 1.00 87.81 93 ILE A O 1
ATOM 785 N N . ASP A 1 94 ? 3.687 3.698 -21.367 1.00 90.31 94 ASP A N 1
ATOM 786 C CA . ASP A 1 94 ? 4.123 5.069 -21.575 1.00 90.31 94 ASP A CA 1
ATOM 787 C C . ASP A 1 94 ? 5.652 5.197 -21.698 1.00 90.31 94 ASP A C 1
ATOM 789 O O . ASP A 1 94 ? 6.445 4.471 -21.089 1.00 90.31 94 ASP A O 1
ATOM 793 N N . SER A 1 95 ? 6.070 6.168 -22.513 1.00 89.75 95 SER A N 1
ATOM 794 C CA . SER A 1 95 ? 7.485 6.429 -22.789 1.00 89.75 95 SER A CA 1
ATOM 795 C C . SER A 1 95 ? 8.275 6.805 -21.533 1.00 89.75 95 SER A C 1
ATOM 797 O O . SER A 1 95 ? 9.461 6.472 -21.453 1.00 89.75 95 SER A O 1
ATOM 799 N N . ASP A 1 96 ? 7.639 7.462 -20.561 1.00 90.00 96 ASP A N 1
ATOM 800 C CA . ASP A 1 96 ? 8.293 7.936 -19.340 1.00 90.00 96 ASP A CA 1
ATOM 801 C C . ASP A 1 96 ? 8.625 6.763 -18.401 1.00 90.00 96 ASP A C 1
ATOM 803 O O . ASP A 1 96 ? 9.751 6.662 -17.898 1.00 90.00 96 ASP A O 1
ATOM 807 N N . THR A 1 97 ? 7.709 5.803 -18.239 1.00 87.25 97 THR A N 1
ATOM 808 C CA . THR A 1 97 ? 7.954 4.555 -17.496 1.00 87.25 97 THR A CA 1
ATOM 809 C C . THR A 1 97 ? 9.055 3.731 -18.148 1.00 87.25 97 THR A C 1
ATOM 811 O O . THR A 1 97 ? 9.977 3.273 -17.466 1.00 87.25 97 THR A O 1
ATOM 814 N N . VAL A 1 98 ? 9.020 3.574 -19.476 1.00 89.88 98 VAL A N 1
ATOM 815 C CA . VAL A 1 98 ? 10.073 2.846 -20.200 1.00 89.88 98 VAL A CA 1
ATOM 816 C C . VAL A 1 98 ? 11.433 3.524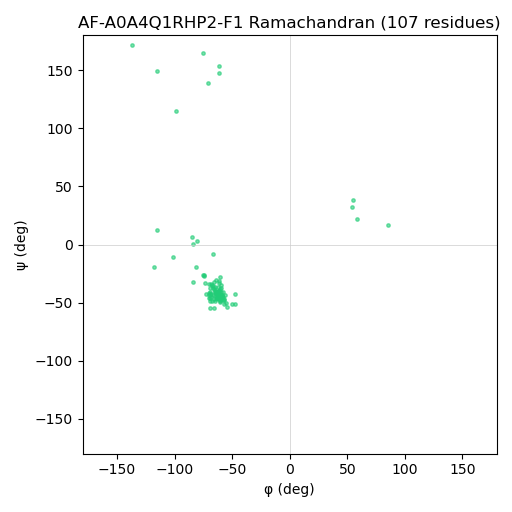 -20.000 1.00 89.88 98 VAL A C 1
ATOM 818 O O . VAL A 1 98 ? 12.420 2.844 -19.730 1.00 89.88 98 VAL A O 1
ATOM 821 N N . GLU A 1 99 ? 11.510 4.853 -20.076 1.00 90.75 99 GLU A N 1
ATOM 822 C CA . GLU A 1 99 ? 12.752 5.601 -19.844 1.00 90.75 99 GLU A CA 1
ATOM 823 C C . GLU A 1 99 ? 13.293 5.444 -18.426 1.00 90.75 99 GLU A C 1
ATOM 825 O O . GLU A 1 99 ? 14.492 5.211 -18.241 1.00 90.75 99 GLU A O 1
ATOM 830 N N . THR A 1 100 ? 12.404 5.524 -17.438 1.00 89.75 100 THR A N 1
ATOM 831 C CA . THR A 1 100 ? 12.739 5.339 -16.025 1.00 89.75 100 THR A CA 1
ATOM 832 C C . THR A 1 100 ? 13.375 3.970 -15.799 1.00 89.75 100 THR A C 1
ATOM 834 O O . THR A 1 100 ? 14.453 3.869 -15.210 1.00 89.75 100 THR A O 1
ATOM 837 N N . ILE A 1 101 ? 12.765 2.915 -16.345 1.00 88.38 101 ILE A N 1
ATOM 838 C CA . ILE A 1 101 ? 13.250 1.541 -16.190 1.00 88.38 101 ILE A CA 1
ATOM 839 C C . ILE A 1 101 ? 14.567 1.324 -16.944 1.00 88.38 101 ILE A C 1
ATOM 841 O O . ILE A 1 101 ? 15.498 0.730 -16.401 1.00 88.38 101 ILE A O 1
ATOM 845 N N . ILE A 1 102 ? 14.700 1.832 -18.174 1.00 89.00 102 ILE A N 1
ATOM 846 C CA . ILE A 1 102 ? 15.956 1.737 -18.938 1.00 89.00 102 ILE A CA 1
ATOM 847 C C . ILE A 1 102 ? 17.099 2.438 -18.192 1.00 89.00 102 ILE A C 1
ATOM 849 O O . ILE A 1 102 ? 18.209 1.903 -18.116 1.00 89.00 102 ILE A O 1
ATOM 853 N N . SER A 1 103 ? 16.829 3.611 -17.621 1.00 87.69 103 SER A N 1
ATOM 854 C CA . SER A 1 103 ? 17.799 4.367 -16.826 1.00 87.69 103 SER A CA 1
ATOM 855 C C . SER A 1 103 ? 18.215 3.592 -15.575 1.00 87.69 103 SER A C 1
ATOM 857 O O . SER A 1 103 ? 19.411 3.437 -15.333 1.00 87.69 103 SER A O 1
ATOM 859 N N . ALA A 1 104 ? 17.258 3.018 -14.841 1.00 85.56 104 ALA A N 1
ATOM 860 C CA . ALA A 1 104 ? 17.530 2.176 -13.676 1.00 85.56 104 ALA A CA 1
ATOM 861 C C . ALA A 1 104 ? 18.390 0.944 -14.025 1.00 85.56 104 ALA A C 1
ATOM 863 O O . ALA A 1 104 ? 19.372 0.660 -13.337 1.00 85.56 104 ALA A O 1
ATOM 864 N N . ILE A 1 105 ? 18.101 0.260 -15.141 1.00 83.56 105 ILE A N 1
ATOM 865 C CA . ILE A 1 105 ? 18.890 -0.889 -15.622 1.00 83.56 105 ILE A CA 1
ATOM 866 C C . ILE A 1 105 ? 20.340 -0.492 -15.938 1.00 83.56 105 ILE A C 1
ATOM 868 O O . ILE A 1 105 ? 21.255 -1.277 -15.684 1.00 83.56 105 ILE A O 1
ATOM 872 N N . ASN A 1 106 ? 20.559 0.685 -16.531 1.00 76.88 106 ASN A N 1
ATOM 873 C CA . ASN A 1 106 ? 21.894 1.142 -16.927 1.00 76.88 106 ASN A CA 1
ATOM 874 C C . ASN A 1 106 ? 22.751 1.608 -15.741 1.00 76.88 106 ASN A C 1
ATOM 876 O O . ASN A 1 106 ? 23.970 1.525 -15.834 1.00 76.88 106 ASN A O 1
ATOM 880 N N . ILE A 1 107 ? 22.139 2.065 -14.645 1.00 70.69 107 ILE A N 1
ATOM 881 C CA . ILE A 1 107 ? 22.842 2.461 -13.410 1.00 70.69 107 ILE A CA 1
ATOM 882 C C . ILE A 1 107 ? 23.335 1.233 -12.621 1.00 70.69 107 ILE A C 1
ATOM 884 O O . ILE A 1 107 ? 24.320 1.320 -11.896 1.00 70.69 107 ILE A O 1
ATOM 888 N N . LEU A 1 108 ? 22.674 0.082 -12.774 1.00 59.59 108 LEU A N 1
ATOM 889 C CA . LEU A 1 108 ? 23.019 -1.179 -12.101 1.00 59.59 108 LEU A CA 1
ATOM 890 C C . LEU A 1 108 ? 24.110 -2.007 -12.821 1.00 59.59 108 LEU A C 1
ATOM 892 O O . LEU A 1 108 ? 24.372 -3.143 -12.421 1.00 59.59 108 LEU A O 1
ATOM 896 N N . LYS A 1 109 ? 24.724 -1.475 -13.886 1.00 53.62 109 LYS A N 1
ATOM 897 C CA . LYS A 1 109 ? 25.864 -2.076 -14.602 1.00 53.62 109 LYS A CA 1
ATOM 898 C C . LYS A 1 109 ? 27.179 -1.421 -14.209 1.00 53.62 109 LYS A C 1
ATOM 900 O O . LYS A 1 109 ? 28.172 -2.177 -14.130 1.00 53.62 109 LYS A O 1
#

Mean predicted aligned error: 9.13 Å

Sequence (109 aa):
MIFVDKVRRYSQEQTLEDAVGRTIQECMEEDVMTDFLKRNRAEVVKMYLSEYGEERQREFDREEGKMELLEELIRKKLKKGYSKEMIVDSLEIDSDTVETIISAINILK